Protein AF-A0A3M1JVG7-F1 (afdb_monomer_lite)

Secondary structure (DSSP, 8-state):
-------S-HHHHHHHHHHHHHHHHHHHHHHHHHHHHHHHHHHHHIIIIIISS-GGG-SEEETTEEE-HHHHHHHHHHHHHHHHHHHHHHHHHHHHHHHHHHHHHHHHHHHHHHHHHHHS--GGGGSS---

pLDDT: mean 70.81, std 11.88, range [38.41, 87.56]

Structure (mmCIF, N/CA/C/O backbone):
data_AF-A0A3M1JVG7-F1
#
_entry.id   AF-A0A3M1JVG7-F1
#
loop_
_atom_site.group_PDB
_atom_site.id
_atom_site.type_symbol
_atom_site.label_atom_id
_atom_site.label_alt_id
_atom_site.label_comp_id
_atom_site.label_asym_id
_atom_site.label_entity_id
_atom_site.label_seq_id
_atom_site.pdbx_PDB_ins_code
_atom_site.Cartn_x
_atom_site.Cartn_y
_atom_site.Cartn_z
_atom_site.occupancy
_atom_site.B_iso_or_equiv
_atom_site.auth_seq_id
_atom_site.auth_comp_id
_atom_site.auth_asym_id
_atom_site.auth_atom_id
_atom_site.pdbx_PDB_model_num
ATOM 1 N N . MET A 1 1 ? -45.977 -10.768 30.806 1.00 42.97 1 MET A N 1
ATOM 2 C CA . MET A 1 1 ? -45.171 -12.009 30.776 1.00 42.97 1 MET A CA 1
ATOM 3 C C . MET A 1 1 ? -44.385 -12.033 29.482 1.00 42.97 1 MET A C 1
ATOM 5 O O . MET A 1 1 ? -44.998 -11.975 28.428 1.00 42.97 1 MET A O 1
ATOM 9 N N . GLY A 1 2 ? -43.057 -12.032 29.574 1.00 38.41 2 GLY A N 1
ATOM 10 C CA . GLY A 1 2 ? -42.160 -12.024 28.418 1.00 38.41 2 GLY A CA 1
ATOM 11 C C . GLY A 1 2 ? -40.859 -11.284 28.708 1.00 38.41 2 GLY A C 1
ATOM 12 O O . GLY A 1 2 ? -40.494 -10.376 27.972 1.00 38.41 2 GLY A O 1
ATOM 13 N N . GLU A 1 3 ? -40.197 -11.622 29.816 1.00 46.81 3 GLU A N 1
ATOM 14 C CA . GLU A 1 3 ? -38.825 -11.197 30.079 1.00 46.81 3 GLU A CA 1
ATOM 15 C C . GLU A 1 3 ? -37.902 -11.803 29.012 1.00 46.81 3 GLU A C 1
ATOM 17 O O . GLU A 1 3 ? -37.447 -12.938 29.138 1.00 46.81 3 GLU A O 1
ATOM 22 N N . THR A 1 4 ? -37.609 -11.070 27.938 1.00 46.56 4 THR A N 1
ATOM 23 C CA . THR A 1 4 ? -36.485 -11.418 27.062 1.00 46.56 4 THR A CA 1
ATOM 24 C C . THR A 1 4 ? -35.234 -10.803 27.669 1.00 46.56 4 THR A C 1
ATOM 26 O O . THR A 1 4 ? -34.873 -9.657 27.387 1.00 46.56 4 THR A O 1
ATOM 29 N N . GLY A 1 5 ? -34.621 -11.554 28.586 1.00 41.78 5 GLY A N 1
ATOM 30 C CA . GLY A 1 5 ? -33.318 -11.237 29.152 1.00 41.78 5 GLY A CA 1
ATOM 31 C C . GLY A 1 5 ? -32.327 -10.867 28.051 1.00 41.78 5 GLY A C 1
ATOM 32 O O . GLY A 1 5 ? -32.304 -11.487 26.994 1.00 41.78 5 GLY A O 1
ATOM 33 N N . MET A 1 6 ? -31.540 -9.823 28.311 1.00 46.03 6 MET A N 1
ATOM 34 C CA . MET A 1 6 ? -30.466 -9.318 27.456 1.00 46.03 6 MET A CA 1
ATOM 35 C C . MET A 1 6 ? -29.724 -10.483 26.788 1.00 46.03 6 MET A C 1
ATOM 37 O O . MET A 1 6 ? -29.042 -11.244 27.481 1.00 46.03 6 MET A O 1
ATOM 41 N N . ASP A 1 7 ? -29.896 -10.638 25.468 1.00 43.06 7 ASP A N 1
ATOM 42 C CA . ASP A 1 7 ? -29.256 -11.703 24.699 1.00 43.06 7 ASP A CA 1
ATOM 43 C C . ASP A 1 7 ? -27.781 -11.781 25.089 1.00 43.06 7 ASP A C 1
ATOM 45 O O . ASP A 1 7 ? -27.046 -10.791 25.036 1.00 43.06 7 ASP A O 1
ATOM 49 N N . LYS A 1 8 ? -27.360 -12.977 25.510 1.00 53.31 8 LYS A N 1
ATOM 50 C CA . LYS A 1 8 ? -26.063 -13.313 26.126 1.00 53.31 8 LYS A CA 1
ATOM 51 C C . LYS A 1 8 ? -24.825 -12.958 25.294 1.00 53.31 8 LYS A C 1
ATOM 53 O O . LYS A 1 8 ? -23.715 -13.317 25.678 1.00 53.31 8 LYS A O 1
ATOM 58 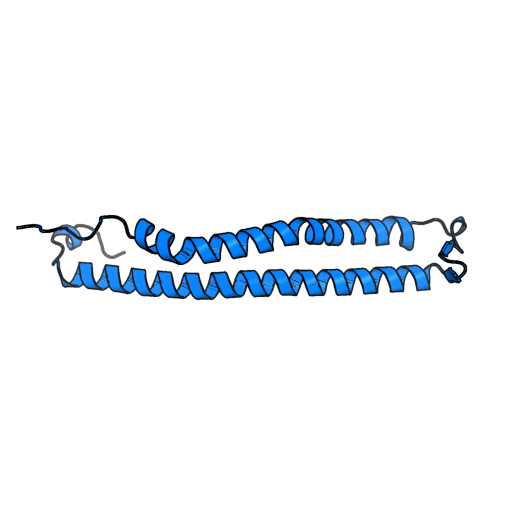N N . ASN A 1 9 ? -24.973 -12.300 24.150 1.00 57.91 9 ASN A N 1
ATOM 59 C CA . ASN A 1 9 ? -23.957 -12.298 23.126 1.00 57.91 9 ASN A CA 1
ATOM 60 C C . ASN A 1 9 ? -23.640 -10.892 22.608 1.00 57.91 9 ASN A C 1
ATOM 62 O O . ASN A 1 9 ? -24.127 -10.464 21.562 1.00 57.91 9 ASN A O 1
ATOM 66 N N . ILE A 1 10 ? -22.735 -10.204 23.311 1.00 59.41 10 ILE A N 1
ATOM 67 C CA . ILE A 1 10 ? -22.069 -8.976 22.839 1.00 59.41 10 ILE A CA 1
ATOM 68 C C . ILE A 1 10 ? -21.502 -9.175 21.418 1.00 59.41 10 ILE A C 1
ATOM 70 O O . ILE A 1 10 ? -21.541 -8.256 20.596 1.00 59.41 10 ILE A O 1
ATOM 74 N N . TYR A 1 11 ? -21.073 -10.398 21.082 1.00 56.28 11 TYR A N 1
ATOM 75 C CA . TYR A 1 11 ? -20.604 -10.750 19.743 1.00 56.28 11 TYR A CA 1
ATOM 76 C C . TYR A 1 11 ? -21.707 -10.694 18.680 1.00 56.28 11 TYR A C 1
ATOM 78 O O . TYR A 1 11 ? -21.424 -10.289 17.558 1.00 56.28 11 TYR A O 1
ATOM 86 N N . SER A 1 12 ? -22.964 -11.020 19.003 1.00 58.69 12 SER A N 1
ATOM 87 C CA . SER A 1 12 ? -24.090 -10.933 18.055 1.00 58.69 12 SER A CA 1
ATOM 88 C C . SER A 1 12 ? -24.372 -9.482 17.644 1.00 58.69 12 SER A C 1
ATOM 90 O O . SER A 1 12 ? -24.584 -9.189 16.465 1.00 58.69 12 SER A O 1
ATOM 92 N N . PHE A 1 13 ? -24.267 -8.543 18.591 1.00 60.09 13 PHE A N 1
ATOM 93 C CA . PHE A 1 13 ? -24.458 -7.113 18.334 1.00 60.09 13 PHE A CA 1
ATOM 94 C C . PHE A 1 13 ? -23.309 -6.506 17.509 1.00 60.09 13 PHE A C 1
ATOM 96 O O . PHE A 1 13 ? -23.541 -5.728 16.581 1.00 60.09 13 PHE A O 1
ATOM 103 N N . ILE A 1 14 ? -22.069 -6.910 17.806 1.00 62.50 14 ILE A N 1
ATOM 104 C CA . ILE A 1 14 ? -20.864 -6.553 17.040 1.00 62.50 14 ILE A CA 1
ATOM 105 C C . ILE A 1 14 ? -20.950 -7.100 15.612 1.00 62.50 14 ILE A C 1
ATOM 107 O O . ILE A 1 14 ? -20.710 -6.370 14.652 1.00 62.50 14 ILE A O 1
ATOM 111 N N . LEU A 1 15 ? -21.361 -8.358 15.456 1.00 60.22 15 LEU A N 1
ATOM 112 C CA . LEU A 1 15 ? -21.523 -8.999 14.156 1.00 60.22 15 LEU A CA 1
ATOM 113 C C . LEU A 1 15 ? -22.623 -8.325 13.328 1.00 60.22 15 LEU A C 1
ATOM 115 O O . LEU A 1 15 ? -22.431 -8.113 12.137 1.00 60.22 15 LEU A O 1
ATOM 119 N N . ARG A 1 16 ? -23.751 -7.930 13.922 1.00 61.53 16 ARG A N 1
ATOM 120 C CA . ARG A 1 16 ? -24.870 -7.346 13.165 1.00 61.53 16 ARG A CA 1
ATOM 121 C C . ARG A 1 16 ? -24.562 -5.965 12.569 1.00 61.53 16 ARG A C 1
ATOM 123 O O . ARG A 1 16 ? -25.060 -5.670 11.490 1.00 61.53 16 ARG A O 1
ATOM 130 N N . TYR A 1 17 ? -23.723 -5.158 13.225 1.00 56.69 17 TYR A N 1
ATOM 131 C CA . TYR A 1 17 ? -23.327 -3.826 12.733 1.00 56.69 17 TYR A CA 1
ATOM 132 C C . TYR A 1 17 ? -21.959 -3.787 12.024 1.00 56.69 17 TYR A C 1
ATOM 134 O O . TYR A 1 17 ? -21.754 -2.924 11.175 1.00 56.69 17 TYR A O 1
ATOM 142 N N . SER A 1 18 ? -21.030 -4.703 12.332 1.00 64.12 18 SER A N 1
ATOM 143 C CA . SER A 1 18 ? -19.693 -4.737 11.710 1.00 64.12 18 SER A CA 1
ATOM 144 C C . SER A 1 18 ? -19.659 -5.533 10.410 1.00 64.12 18 SER A C 1
ATOM 146 O O . SER A 1 18 ? -18.846 -5.227 9.548 1.00 64.12 18 SER A O 1
ATOM 148 N N . LYS A 1 19 ? -20.534 -6.535 10.225 1.00 66.94 19 LYS A N 1
ATOM 149 C CA . LYS A 1 19 ? -20.453 -7.472 9.088 1.00 66.94 19 LYS A CA 1
ATOM 150 C C . LYS A 1 19 ? -20.415 -6.789 7.723 1.00 66.94 19 LYS A C 1
ATOM 152 O O . LYS A 1 19 ? -19.581 -7.161 6.908 1.00 66.94 19 LYS A O 1
ATOM 157 N N . THR A 1 20 ? -21.239 -5.773 7.480 1.00 66.75 20 THR A N 1
ATOM 158 C CA . THR A 1 20 ? -21.261 -5.083 6.179 1.00 66.75 20 THR A CA 1
ATOM 159 C C . THR A 1 20 ? -19.960 -4.325 5.916 1.00 66.75 20 THR A C 1
ATOM 161 O O . THR A 1 20 ? -19.401 -4.417 4.829 1.00 66.75 20 THR A O 1
ATOM 164 N N . GLN A 1 21 ? -19.422 -3.635 6.926 1.00 68.56 21 GLN A N 1
ATOM 165 C CA . GLN A 1 21 ? -18.135 -2.943 6.809 1.00 68.56 21 GLN A CA 1
ATOM 166 C C . GLN A 1 21 ? -16.977 -3.936 6.693 1.00 68.56 21 GLN A C 1
ATOM 168 O O . GLN A 1 21 ? -16.077 -3.735 5.889 1.00 68.56 21 GLN A O 1
ATOM 173 N N . GLN A 1 22 ? -17.026 -5.035 7.445 1.00 76.38 22 GLN A N 1
ATOM 174 C CA . GLN A 1 22 ? -16.037 -6.105 7.403 1.00 76.38 22 GLN A CA 1
ATOM 175 C C . GLN A 1 22 ? -15.969 -6.732 6.011 1.00 76.38 22 GLN A C 1
ATOM 177 O O . GLN A 1 22 ? -14.878 -6.904 5.492 1.00 76.38 22 GLN A O 1
ATOM 182 N N . ILE A 1 23 ? -17.119 -7.011 5.389 1.00 79.81 23 ILE A N 1
ATOM 183 C CA . ILE A 1 23 ? -17.191 -7.566 4.033 1.00 79.81 23 ILE A CA 1
ATOM 184 C C . ILE A 1 23 ? -16.603 -6.584 3.018 1.00 79.81 23 ILE A C 1
ATOM 186 O O . ILE A 1 23 ? -15.775 -6.991 2.211 1.00 79.81 23 ILE A O 1
ATOM 190 N N . VAL A 1 24 ? -16.957 -5.296 3.082 1.00 78.50 24 VAL A N 1
ATOM 191 C CA . VAL A 1 24 ? -16.402 -4.272 2.176 1.00 78.50 24 VAL A CA 1
ATOM 192 C C . VAL A 1 24 ? -14.885 -4.147 2.342 1.00 78.50 24 VAL A C 1
ATOM 194 O O . VAL A 1 24 ? -14.154 -4.162 1.358 1.00 78.50 24 VAL A O 1
ATOM 197 N N . ILE A 1 25 ? -14.392 -4.102 3.580 1.00 74.25 25 ILE A N 1
ATOM 198 C CA . ILE A 1 25 ? -12.958 -4.043 3.898 1.00 74.25 25 ILE A CA 1
ATOM 199 C C . ILE A 1 25 ? -12.244 -5.311 3.417 1.00 74.25 25 ILE A C 1
ATOM 201 O O . ILE A 1 25 ? -11.161 -5.221 2.844 1.00 74.25 25 ILE A O 1
ATOM 205 N N . THR A 1 26 ? -12.841 -6.488 3.610 1.00 80.00 26 THR A N 1
ATOM 206 C CA . THR A 1 26 ? -12.295 -7.764 3.135 1.00 80.00 26 THR A CA 1
ATOM 207 C C . THR A 1 26 ? -12.248 -7.810 1.614 1.00 80.00 26 THR A C 1
ATOM 209 O O . THR A 1 26 ? -11.227 -8.218 1.080 1.00 80.00 26 THR A O 1
ATOM 212 N N . LEU A 1 27 ? -13.287 -7.349 0.914 1.00 81.25 27 LEU A N 1
ATOM 213 C CA . LEU A 1 27 ? -13.308 -7.284 -0.549 1.00 81.25 27 LEU A CA 1
ATOM 214 C C . LEU A 1 27 ? -12.267 -6.301 -1.095 1.00 81.25 27 LEU A C 1
ATOM 216 O O . LEU A 1 27 ? -11.543 -6.652 -2.021 1.00 81.25 27 LEU A O 1
ATOM 220 N N . ILE A 1 28 ? -12.133 -5.116 -0.490 1.00 75.62 28 ILE A N 1
ATOM 221 C CA . ILE A 1 28 ? -11.085 -4.143 -0.844 1.00 75.62 28 ILE A CA 1
ATOM 222 C C . ILE A 1 28 ? -9.699 -4.749 -0.605 1.00 75.62 28 ILE A C 1
ATOM 224 O O . ILE A 1 28 ? -8.836 -4.673 -1.470 1.00 75.62 28 ILE A O 1
ATOM 228 N N . THR A 1 29 ? -9.501 -5.413 0.536 1.00 79.94 29 THR A N 1
ATOM 229 C CA . THR A 1 29 ? -8.232 -6.082 0.854 1.00 79.94 29 THR A CA 1
ATOM 230 C C . THR A 1 29 ? -7.931 -7.186 -0.158 1.00 79.94 29 THR A C 1
ATOM 232 O O . THR A 1 29 ? -6.812 -7.255 -0.657 1.00 79.94 29 THR A O 1
ATOM 235 N N . LEU A 1 30 ? -8.924 -8.013 -0.507 1.00 83.38 30 LEU A N 1
ATOM 236 C CA . LEU A 1 30 ? -8.803 -9.072 -1.513 1.00 83.38 30 LEU A CA 1
ATOM 237 C C . LEU A 1 30 ? -8.436 -8.495 -2.889 1.00 83.38 30 LEU A C 1
ATOM 239 O O . LEU A 1 30 ? -7.587 -9.049 -3.578 1.00 83.38 30 LEU A O 1
ATOM 243 N N . ALA A 1 31 ? -9.021 -7.355 -3.258 1.00 79.50 31 ALA A N 1
ATOM 244 C CA . ALA A 1 31 ? -8.689 -6.633 -4.483 1.00 79.50 31 ALA A CA 1
ATOM 245 C C . ALA A 1 31 ? -7.289 -5.987 -4.442 1.00 79.50 31 ALA A C 1
ATOM 247 O O . ALA A 1 31 ? -6.664 -5.829 -5.488 1.00 79.50 31 ALA A O 1
ATOM 248 N N . SER A 1 32 ? -6.753 -5.661 -3.258 1.00 77.12 32 SER A N 1
ATOM 249 C CA . SER A 1 32 ? -5.374 -5.176 -3.095 1.00 77.12 32 SER A CA 1
ATOM 250 C C . SER A 1 32 ? -4.311 -6.280 -3.164 1.00 77.12 32 SER A C 1
ATOM 252 O O . SER A 1 32 ? -3.158 -5.969 -3.455 1.00 77.12 32 SER A O 1
ATOM 254 N N . PHE A 1 33 ? -4.652 -7.559 -2.955 1.00 78.94 33 PHE A N 1
ATOM 255 C CA . PHE A 1 33 ? -3.696 -8.676 -3.075 1.00 78.94 33 PHE A CA 1
ATOM 256 C C . PHE A 1 33 ? -2.962 -8.754 -4.428 1.00 78.94 33 PHE A C 1
ATOM 258 O O . PHE A 1 33 ? -1.730 -8.807 -4.404 1.00 78.94 33 PHE A O 1
ATOM 265 N N . PRO A 1 34 ? -3.633 -8.737 -5.602 1.00 75.44 34 PRO A N 1
ATOM 266 C CA . PRO A 1 34 ? -2.936 -8.797 -6.894 1.00 75.44 34 PRO A CA 1
ATOM 267 C C . PRO A 1 34 ? -2.001 -7.600 -7.108 1.00 75.44 34 PRO A C 1
ATOM 269 O O . PRO A 1 34 ? -0.933 -7.715 -7.711 1.00 75.44 34 PRO A O 1
ATOM 272 N N . PHE A 1 35 ? -2.372 -6.450 -6.553 1.00 75.25 35 PHE A N 1
ATOM 273 C CA . PHE A 1 35 ? -1.592 -5.227 -6.631 1.00 75.25 35 PHE A CA 1
ATOM 274 C C . PHE A 1 35 ? -0.357 -5.260 -5.720 1.00 75.25 35 PHE A C 1
ATOM 276 O O . PHE A 1 35 ? 0.727 -4.835 -6.115 1.00 75.25 35 PHE A O 1
ATOM 283 N N . LEU A 1 36 ? -0.496 -5.829 -4.520 1.00 72.69 36 LEU A N 1
ATOM 284 C CA . LEU A 1 36 ? 0.607 -6.089 -3.594 1.00 72.69 36 LEU A CA 1
ATOM 285 C C . LEU A 1 36 ? 1.609 -7.088 -4.177 1.00 72.69 36 LEU A C 1
ATOM 287 O O . LEU A 1 36 ? 2.812 -6.867 -4.084 1.00 72.69 36 LEU A O 1
ATOM 291 N N . TYR A 1 37 ? 1.114 -8.152 -4.811 1.00 80.12 37 TYR A N 1
ATOM 292 C CA . TYR A 1 37 ? 1.958 -9.141 -5.475 1.00 80.12 37 TYR A CA 1
ATOM 293 C C . TYR A 1 37 ? 2.781 -8.507 -6.603 1.00 80.12 37 TYR A C 1
ATOM 295 O O . TYR A 1 37 ? 4.005 -8.624 -6.624 1.00 80.12 37 TYR A O 1
ATOM 303 N N . SER A 1 38 ? 2.123 -7.725 -7.463 1.00 71.81 38 SER A N 1
ATOM 304 C CA . SER A 1 38 ? 2.783 -6.992 -8.551 1.00 71.81 38 SER A CA 1
ATOM 305 C C . SER A 1 38 ? 3.833 -6.006 -8.024 1.00 71.81 38 SER A C 1
ATOM 307 O O . SER A 1 38 ? 4.946 -5.935 -8.543 1.00 71.81 38 SER A O 1
ATOM 309 N N . ALA A 1 39 ? 3.522 -5.286 -6.941 1.00 71.69 39 ALA A N 1
ATOM 310 C CA . ALA A 1 39 ? 4.462 -4.375 -6.291 1.00 71.69 39 ALA A CA 1
ATOM 311 C C . ALA A 1 39 ? 5.681 -5.082 -5.674 1.00 71.69 39 ALA A C 1
ATOM 313 O O . ALA A 1 39 ? 6.719 -4.448 -5.501 1.00 71.69 39 ALA A O 1
ATOM 314 N N . LEU A 1 40 ? 5.574 -6.375 -5.352 1.00 75.50 40 LEU A N 1
ATOM 315 C CA . LEU A 1 40 ? 6.660 -7.175 -4.783 1.00 75.50 40 LEU A CA 1
ATOM 316 C C . LEU A 1 40 ? 7.524 -7.861 -5.853 1.00 75.50 40 LEU A C 1
ATOM 318 O O . LEU A 1 40 ? 8.709 -8.112 -5.621 1.00 75.50 40 LEU A O 1
ATOM 322 N N . GLU A 1 41 ? 6.959 -8.148 -7.026 1.00 77.62 41 GLU A N 1
ATOM 323 C CA . GLU A 1 41 ? 7.700 -8.703 -8.165 1.00 77.62 41 GLU A CA 1
ATOM 324 C C . GLU A 1 41 ? 8.420 -7.638 -8.993 1.00 77.62 41 GLU A C 1
ATOM 326 O O . GLU A 1 41 ? 9.543 -7.877 -9.442 1.00 77.62 41 GLU A O 1
ATOM 331 N N . LEU A 1 42 ? 7.844 -6.441 -9.134 1.00 76.00 42 LEU A N 1
ATOM 332 C CA . LEU A 1 42 ? 8.478 -5.333 -9.856 1.00 76.00 42 LEU A CA 1
ATOM 333 C C . LEU A 1 42 ? 9.913 -5.009 -9.390 1.00 76.00 42 LEU A C 1
ATOM 335 O O . LEU A 1 42 ? 10.762 -4.814 -10.255 1.00 76.00 42 LEU A O 1
ATOM 339 N N . PRO A 1 43 ? 10.260 -5.010 -8.087 1.00 74.19 43 PRO A N 1
ATOM 340 C CA . PRO A 1 43 ? 11.638 -4.843 -7.627 1.00 74.19 43 PRO A CA 1
ATOM 341 C C . PRO A 1 43 ? 12.582 -5.913 -8.174 1.00 74.19 43 PRO A C 1
ATOM 343 O O . PRO A 1 43 ? 13.715 -5.607 -8.539 1.00 74.19 43 PRO A O 1
ATOM 346 N N . LYS A 1 44 ? 12.123 -7.169 -8.265 1.00 72.88 44 LYS A N 1
ATOM 347 C CA . LYS A 1 44 ? 12.924 -8.256 -8.840 1.00 72.88 44 LYS A CA 1
ATOM 348 C C . LYS A 1 44 ? 13.134 -8.043 -10.333 1.00 72.88 44 LYS A C 1
ATOM 350 O O . LYS A 1 44 ? 14.243 -8.265 -10.801 1.00 72.88 44 LYS A O 1
ATOM 355 N N . ILE A 1 45 ? 12.110 -7.580 -11.051 1.00 73.56 45 ILE A N 1
ATOM 356 C CA . ILE A 1 45 ? 12.198 -7.243 -12.479 1.00 73.56 45 ILE A CA 1
ATOM 357 C C . ILE A 1 45 ? 13.166 -6.070 -12.685 1.00 73.56 45 ILE A C 1
ATOM 359 O O . ILE A 1 45 ? 14.062 -6.154 -13.514 1.00 73.56 45 ILE A O 1
ATOM 363 N N . ILE A 1 46 ? 13.077 -5.017 -11.869 1.00 74.50 46 ILE A N 1
ATOM 364 C CA . ILE A 1 46 ? 14.002 -3.873 -11.915 1.00 74.50 46 ILE A CA 1
ATOM 365 C C . ILE A 1 46 ? 15.448 -4.333 -11.695 1.00 74.50 46 ILE A C 1
ATOM 367 O O . ILE A 1 46 ? 16.348 -3.955 -12.443 1.00 74.50 46 ILE A O 1
ATOM 371 N N . VAL A 1 47 ? 15.693 -5.178 -10.692 1.00 70.88 47 VAL A N 1
ATOM 372 C CA . VAL A 1 47 ? 17.049 -5.660 -10.401 1.00 70.88 47 VAL A CA 1
ATOM 373 C C . VAL A 1 47 ? 17.557 -6.619 -11.482 1.00 70.88 47 VAL A C 1
ATOM 375 O O . VAL A 1 47 ? 18.701 -6.492 -11.913 1.00 70.88 47 VAL A O 1
ATOM 378 N N . ASN A 1 48 ? 16.742 -7.573 -11.931 1.00 77.94 48 ASN A N 1
ATOM 379 C CA . ASN A 1 48 ? 17.182 -8.610 -12.864 1.00 77.94 48 ASN A CA 1
ATOM 380 C C . ASN A 1 48 ? 17.268 -8.114 -14.313 1.00 77.94 48 ASN A C 1
ATOM 382 O O . ASN A 1 48 ? 18.268 -8.383 -14.972 1.00 77.94 48 ASN A O 1
ATOM 386 N N . ASP A 1 49 ? 16.278 -7.359 -14.785 1.00 69.25 49 ASP A N 1
ATOM 387 C CA . ASP A 1 49 ? 16.183 -6.962 -16.196 1.00 69.25 49 ASP A CA 1
ATOM 388 C C . ASP A 1 49 ? 16.767 -5.578 -16.479 1.00 69.25 49 ASP A C 1
ATOM 390 O O . ASP A 1 49 ? 17.069 -5.268 -17.630 1.00 69.25 49 ASP A O 1
ATOM 394 N N . ALA A 1 50 ? 16.916 -4.726 -15.462 1.00 70.31 50 ALA A N 1
ATOM 395 C CA . ALA A 1 50 ? 17.408 -3.364 -15.650 1.00 70.31 50 ALA A CA 1
ATOM 396 C C . ALA A 1 50 ? 18.837 -3.178 -15.096 1.00 70.31 50 ALA A C 1
ATOM 398 O O . ALA A 1 50 ? 19.673 -2.563 -15.759 1.00 70.31 50 ALA A O 1
ATOM 399 N N . LEU A 1 51 ? 19.146 -3.736 -13.914 1.00 67.25 51 LEU A N 1
ATOM 400 C CA . LEU A 1 51 ? 20.480 -3.636 -13.290 1.00 67.25 51 LEU A CA 1
ATOM 401 C C . LEU A 1 51 ? 21.432 -4.788 -13.648 1.00 67.25 51 LEU A C 1
ATOM 403 O O . LEU A 1 51 ? 22.620 -4.541 -13.828 1.00 67.25 51 LEU A O 1
ATOM 407 N N . LYS A 1 52 ? 20.939 -6.031 -13.718 1.00 65.38 52 LYS A N 1
ATOM 408 C CA . LYS A 1 52 ? 21.753 -7.225 -14.027 1.00 65.38 52 LYS A CA 1
ATOM 409 C C . LYS A 1 52 ? 21.756 -7.622 -15.503 1.00 65.38 52 LYS A C 1
ATOM 411 O O . LYS A 1 52 ? 22.476 -8.550 -15.863 1.00 65.38 52 LYS A O 1
ATOM 416 N N . ALA A 1 53 ? 20.954 -6.965 -16.337 1.00 65.75 53 ALA A N 1
ATOM 417 C CA . ALA A 1 53 ? 20.977 -7.212 -17.768 1.00 65.75 53 ALA A CA 1
ATOM 418 C C . ALA A 1 53 ? 22.342 -6.815 -18.340 1.00 65.75 53 ALA A C 1
ATOM 420 O O . ALA A 1 53 ? 22.850 -5.726 -18.074 1.00 65.75 53 ALA A O 1
ATOM 421 N N . ASP A 1 54 ? 22.927 -7.736 -19.102 1.00 62.69 54 ASP A N 1
ATOM 422 C CA . ASP A 1 54 ? 24.227 -7.560 -19.732 1.00 62.69 54 ASP A CA 1
ATOM 423 C C . ASP A 1 54 ? 24.199 -6.354 -20.689 1.00 62.69 54 ASP A C 1
ATOM 425 O O . ASP A 1 54 ? 23.187 -6.094 -21.348 1.00 62.69 54 ASP A O 1
ATOM 429 N N . HIS A 1 55 ? 25.299 -5.603 -20.783 1.00 58.97 55 HIS A N 1
ATOM 430 C CA . HIS A 1 55 ? 25.367 -4.375 -21.594 1.00 58.97 55 HIS A CA 1
ATOM 431 C C . HIS A 1 55 ? 25.137 -4.631 -23.098 1.00 58.97 55 HIS A C 1
ATOM 433 O O . HIS A 1 55 ? 24.875 -3.698 -23.851 1.00 58.97 55 HIS A O 1
ATOM 439 N N . SER A 1 56 ? 25.191 -5.898 -23.519 1.00 58.38 56 SER A N 1
ATOM 440 C CA . SER A 1 56 ? 24.868 -6.403 -24.857 1.00 58.38 56 SER A CA 1
ATOM 441 C C . SER A 1 56 ? 23.360 -6.448 -25.171 1.00 58.38 56 SER A C 1
ATOM 443 O O . SER A 1 56 ? 22.982 -6.545 -26.337 1.00 58.38 56 SER A O 1
ATOM 445 N N . ALA A 1 57 ? 22.487 -6.357 -24.159 1.00 59.78 57 ALA A N 1
ATOM 446 C CA . ALA A 1 57 ? 21.028 -6.418 -24.303 1.00 59.78 57 ALA A CA 1
ATOM 447 C C . ALA A 1 57 ? 20.359 -5.045 -24.530 1.00 59.78 57 ALA A C 1
ATOM 449 O O . ALA A 1 57 ? 19.135 -4.972 -24.672 1.00 59.78 57 ALA A O 1
ATOM 450 N N . PHE A 1 58 ? 21.143 -3.963 -24.560 1.00 63.38 58 PHE A N 1
ATOM 451 C CA . PHE A 1 58 ? 20.687 -2.597 -24.821 1.00 63.38 58 PHE A CA 1
ATOM 452 C C . PHE A 1 58 ? 21.382 -2.039 -26.073 1.00 63.38 58 PHE A C 1
ATOM 454 O O . PHE A 1 58 ? 22.564 -2.311 -26.273 1.00 63.38 58 PHE A O 1
ATOM 461 N N . PRO A 1 59 ? 20.704 -1.225 -26.902 1.00 57.16 59 PRO A N 1
ATOM 462 C CA . PRO A 1 59 ? 19.391 -0.607 -26.690 1.00 57.16 59 PRO A CA 1
ATOM 463 C C . PRO A 1 59 ? 18.207 -1.541 -26.995 1.00 57.16 59 PRO A C 1
ATOM 465 O O . PRO A 1 59 ? 18.219 -2.283 -27.973 1.00 57.16 59 PRO A O 1
ATOM 468 N N . ARG A 1 60 ? 17.151 -1.471 -26.171 1.00 63.16 60 ARG A N 1
ATOM 469 C CA . ARG A 1 60 ? 15.868 -2.139 -26.446 1.00 63.16 60 ARG A CA 1
ATOM 470 C C . ARG A 1 60 ? 14.929 -1.164 -27.145 1.00 63.16 60 ARG A C 1
ATOM 472 O O . ARG A 1 60 ? 14.638 -0.094 -26.609 1.00 63.16 60 ARG A O 1
ATOM 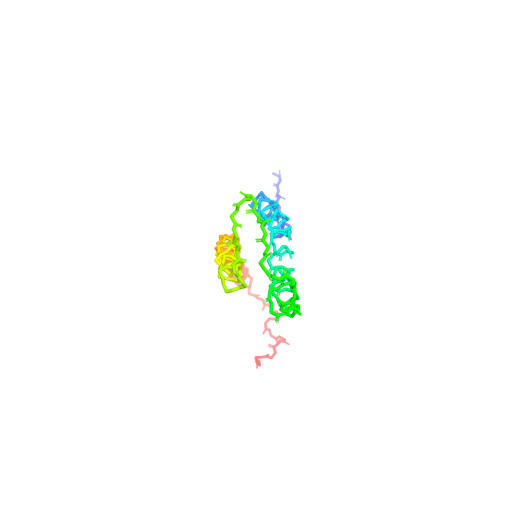479 N N . GLU A 1 61 ? 14.442 -1.547 -28.320 1.00 62.66 61 GLU A N 1
ATOM 480 C CA . GLU A 1 61 ? 13.340 -0.853 -28.979 1.00 62.66 61 GLU A CA 1
ATOM 481 C C . GLU A 1 61 ? 12.020 -1.337 -28.387 1.00 62.66 61 GLU A C 1
ATOM 483 O O . GLU A 1 61 ? 11.603 -2.480 -28.574 1.00 62.66 61 GLU A O 1
ATOM 488 N N . ILE A 1 62 ? 11.363 -0.458 -27.637 1.00 59.44 62 ILE A N 1
ATOM 489 C CA . ILE A 1 62 ? 10.018 -0.689 -27.116 1.00 59.44 62 ILE A CA 1
ATOM 490 C C . ILE A 1 62 ? 9.128 0.344 -27.805 1.00 59.44 62 ILE A C 1
ATOM 492 O O . ILE A 1 62 ? 9.374 1.542 -27.690 1.00 59.44 62 ILE A O 1
ATOM 496 N N . PHE A 1 63 ? 8.126 -0.111 -28.567 1.00 58.50 63 PHE A N 1
ATOM 497 C CA . PHE A 1 63 ? 7.223 0.760 -29.341 1.00 58.50 63 PHE A CA 1
ATOM 498 C C . PHE A 1 63 ? 7.928 1.700 -30.352 1.00 58.50 63 PHE A C 1
ATOM 500 O O . PHE A 1 63 ? 7.422 2.777 -30.653 1.00 58.50 63 PHE A O 1
ATOM 507 N N . GLY A 1 64 ? 9.091 1.307 -30.889 1.00 62.59 64 GLY A N 1
ATOM 508 C CA . GLY A 1 64 ? 9.857 2.121 -31.849 1.00 62.59 64 GLY A CA 1
ATOM 509 C C . GLY A 1 64 ? 10.633 3.285 -31.221 1.00 62.59 64 GLY A C 1
ATOM 510 O O . GLY A 1 64 ? 11.160 4.131 -31.937 1.00 62.59 64 GLY A O 1
ATOM 511 N N . ILE A 1 65 ? 10.716 3.334 -29.887 1.00 66.19 65 ILE A N 1
ATOM 512 C CA . ILE A 1 65 ? 11.540 4.287 -29.139 1.00 66.19 65 ILE A CA 1
ATOM 513 C C . ILE A 1 65 ? 12.732 3.520 -28.561 1.00 66.19 65 ILE A C 1
ATOM 515 O O . ILE A 1 65 ? 12.564 2.521 -27.855 1.00 66.19 65 ILE A O 1
ATOM 519 N N . THR A 1 66 ? 13.947 3.982 -28.852 1.00 70.19 66 THR A N 1
ATOM 520 C CA . THR A 1 66 ? 15.179 3.414 -28.296 1.00 70.19 66 THR A CA 1
ATOM 521 C C . THR A 1 66 ? 15.321 3.823 -26.834 1.00 70.19 66 THR A C 1
ATOM 523 O O . THR A 1 66 ? 15.546 5.000 -26.536 1.00 70.19 66 THR A O 1
ATOM 526 N N . PHE A 1 67 ? 15.222 2.868 -25.910 1.00 67.94 67 PHE A N 1
ATOM 527 C CA . PHE A 1 67 ? 15.479 3.129 -24.496 1.00 67.94 67 PHE A CA 1
ATOM 528 C C . PHE A 1 67 ? 16.915 2.753 -24.125 1.00 67.94 67 PHE A C 1
ATOM 530 O O . PHE A 1 67 ? 17.341 1.605 -24.274 1.00 67.94 67 PHE A O 1
ATOM 537 N N . SER A 1 68 ? 17.655 3.735 -23.602 1.00 74.69 68 SER A N 1
ATOM 538 C CA . SER A 1 68 ? 18.908 3.482 -22.889 1.00 74.69 68 SER A CA 1
ATOM 539 C C . SER A 1 68 ? 18.619 2.772 -21.560 1.00 74.69 68 SER A C 1
ATOM 541 O O . SER A 1 68 ? 17.536 2.934 -20.986 1.00 74.69 68 SER A O 1
ATOM 543 N N . GLN A 1 69 ? 19.594 2.019 -21.046 1.00 72.69 69 GLN A N 1
ATOM 544 C CA . GLN A 1 69 ? 19.487 1.315 -19.763 1.00 72.69 69 GLN A CA 1
ATOM 545 C C . GLN A 1 69 ? 19.017 2.253 -18.634 1.00 72.69 69 GLN A C 1
ATOM 547 O O . GLN A 1 69 ? 18.107 1.912 -17.877 1.00 72.69 69 GLN A O 1
ATOM 552 N N . THR A 1 70 ? 19.561 3.474 -18.580 1.00 77.56 70 THR A N 1
ATOM 553 C CA . THR A 1 70 ? 19.220 4.495 -17.577 1.00 77.56 70 THR A CA 1
ATOM 554 C C . THR A 1 70 ? 17.776 4.984 -17.702 1.00 77.56 70 THR A C 1
ATOM 556 O O . THR A 1 70 ? 17.069 5.082 -16.699 1.00 77.56 70 THR A O 1
ATOM 559 N N . SER A 1 71 ? 17.306 5.266 -18.923 1.00 79.44 71 SER A N 1
ATOM 560 C CA . SER A 1 71 ? 15.930 5.727 -19.160 1.00 79.44 71 SER A CA 1
ATOM 561 C C . SER A 1 71 ? 14.896 4.641 -18.843 1.00 79.44 71 SER A C 1
ATOM 563 O O . SER A 1 71 ? 13.844 4.945 -18.279 1.00 79.44 71 SER A O 1
ATOM 565 N N . TYR A 1 72 ? 15.204 3.377 -19.151 1.00 78.81 72 TYR A N 1
ATOM 566 C CA . TYR A 1 72 ? 14.350 2.231 -18.823 1.00 78.81 72 TYR A CA 1
ATOM 567 C C . TYR A 1 72 ? 14.240 2.008 -17.305 1.00 78.81 72 TYR A C 1
ATOM 569 O O . TYR A 1 72 ? 13.136 1.832 -16.783 1.00 78.81 72 TYR A O 1
ATOM 577 N N . LEU A 1 73 ? 15.364 2.105 -16.581 1.00 81.00 73 LEU A N 1
ATOM 578 C CA . LEU A 1 73 ? 15.398 2.010 -15.115 1.00 81.00 73 LEU A CA 1
ATOM 579 C C . LEU A 1 73 ? 14.510 3.070 -14.454 1.00 81.00 73 LEU A C 1
ATOM 581 O O . LEU A 1 73 ? 13.737 2.770 -13.543 1.00 81.00 73 LEU A O 1
ATOM 585 N N . LEU A 1 74 ? 14.629 4.316 -14.920 1.00 83.00 74 LEU A N 1
ATOM 586 C CA . LEU A 1 74 ? 13.901 5.451 -14.364 1.00 83.00 74 LEU A CA 1
ATOM 587 C C . LEU A 1 74 ? 12.391 5.292 -14.591 1.00 83.00 74 LEU A C 1
ATOM 589 O O . LEU A 1 74 ? 11.612 5.481 -13.657 1.00 83.00 74 LEU A O 1
ATOM 593 N N . ALA A 1 75 ? 11.979 4.864 -15.789 1.00 83.56 75 ALA A N 1
ATOM 594 C CA . ALA A 1 75 ? 10.576 4.594 -16.100 1.00 83.56 75 ALA A CA 1
ATOM 595 C C . ALA A 1 75 ? 9.981 3.490 -15.207 1.00 83.56 75 ALA A C 1
ATOM 597 O O . ALA A 1 75 ? 8.917 3.688 -14.615 1.00 83.56 75 ALA A O 1
ATOM 598 N N . LEU A 1 76 ? 10.679 2.359 -15.046 1.00 82.12 76 LEU A N 1
ATOM 599 C CA . LEU A 1 76 ? 10.228 1.277 -14.163 1.00 82.12 76 LEU A CA 1
ATOM 600 C C . LEU A 1 76 ? 10.148 1.717 -12.695 1.00 82.12 76 LEU A C 1
ATOM 602 O O . LEU A 1 76 ? 9.206 1.344 -11.996 1.00 82.12 76 LEU A O 1
ATOM 606 N N . CYS A 1 77 ? 11.097 2.532 -12.230 1.00 83.75 77 CYS A N 1
ATOM 607 C CA . CYS A 1 77 ? 11.096 3.067 -10.869 1.00 83.75 77 CYS A CA 1
ATOM 608 C C . CYS A 1 77 ? 9.906 4.011 -10.622 1.00 83.75 77 CYS A C 1
ATOM 610 O O . CYS A 1 77 ? 9.240 3.904 -9.593 1.00 83.75 77 CYS A O 1
ATOM 612 N N . LEU A 1 78 ? 9.579 4.887 -11.580 1.00 87.38 78 LEU A N 1
ATOM 613 C CA . LEU A 1 78 ? 8.399 5.756 -11.489 1.00 87.38 78 LEU A CA 1
ATOM 614 C C . LEU A 1 78 ? 7.093 4.955 -11.462 1.00 87.38 78 LEU A C 1
ATOM 616 O O . LEU A 1 78 ? 6.213 5.245 -10.649 1.00 87.38 78 LEU A O 1
ATOM 620 N N . ILE A 1 79 ? 6.978 3.927 -12.307 1.00 84.00 79 ILE A N 1
ATOM 621 C CA . ILE A 1 79 ? 5.817 3.026 -12.315 1.00 84.00 79 ILE A CA 1
ATOM 622 C C . ILE A 1 79 ? 5.699 2.303 -10.971 1.00 84.00 79 ILE A C 1
ATOM 624 O O . ILE A 1 79 ? 4.614 2.274 -10.392 1.00 84.00 79 ILE A O 1
ATOM 628 N N . LEU A 1 80 ? 6.806 1.774 -10.441 1.00 82.81 80 LEU A N 1
ATOM 629 C CA . LEU A 1 80 ? 6.841 1.139 -9.123 1.00 82.81 80 LEU A CA 1
ATOM 630 C C . LEU A 1 80 ? 6.394 2.110 -8.024 1.00 82.81 80 LEU A C 1
ATOM 632 O O . LEU A 1 80 ? 5.587 1.736 -7.178 1.00 82.81 80 LEU A O 1
ATOM 636 N N . LEU A 1 81 ? 6.892 3.347 -8.031 1.00 85.94 81 LEU A N 1
ATOM 637 C CA . LEU A 1 81 ? 6.549 4.357 -7.031 1.00 85.94 81 LEU A CA 1
ATOM 638 C C . LEU A 1 81 ? 5.050 4.674 -7.049 1.00 85.94 81 LEU A C 1
ATOM 640 O O . LEU A 1 81 ? 4.415 4.687 -5.993 1.00 85.94 81 LEU A O 1
ATOM 644 N N . LEU A 1 82 ? 4.469 4.874 -8.235 1.00 87.19 82 LEU A N 1
ATOM 645 C CA . LEU A 1 82 ? 3.026 5.081 -8.389 1.00 87.19 82 LEU A CA 1
ATOM 646 C C . LEU A 1 82 ? 2.231 3.872 -7.893 1.00 87.19 82 LEU A C 1
ATOM 648 O O . LEU A 1 82 ? 1.245 4.035 -7.170 1.00 87.19 82 LEU A O 1
ATOM 652 N N . LEU A 1 83 ? 2.690 2.664 -8.228 1.00 83.62 83 LEU A N 1
ATOM 653 C CA . LEU A 1 83 ? 2.082 1.428 -7.755 1.00 83.62 83 LEU A CA 1
ATOM 654 C C . LEU A 1 83 ? 2.102 1.371 -6.220 1.00 83.62 83 LEU A C 1
ATOM 656 O O . LEU A 1 83 ? 1.078 1.146 -5.586 1.00 83.62 83 LEU A O 1
ATOM 660 N N . LEU A 1 84 ? 3.238 1.658 -5.588 1.00 84.00 84 LEU A N 1
ATOM 661 C CA . LEU A 1 84 ? 3.351 1.668 -4.130 1.00 84.00 84 LEU A CA 1
ATOM 662 C C . LEU A 1 84 ? 2.475 2.745 -3.478 1.00 84.00 84 LEU A C 1
ATOM 664 O O . LEU A 1 84 ? 1.849 2.462 -2.455 1.00 84.00 84 LEU A O 1
ATOM 668 N N . MET A 1 85 ? 2.363 3.939 -4.070 1.00 87.56 85 MET A N 1
ATOM 669 C CA . MET A 1 85 ? 1.483 4.998 -3.556 1.00 87.56 85 MET A CA 1
ATOM 670 C C . MET A 1 85 ? 0.013 4.579 -3.542 1.00 87.56 85 MET A C 1
ATOM 672 O O . MET A 1 85 ? -0.673 4.763 -2.537 1.00 87.56 85 MET A O 1
ATOM 676 N N . ILE A 1 86 ? -0.468 3.982 -4.632 1.00 83.50 86 ILE A N 1
ATOM 677 C CA . ILE A 1 86 ? -1.844 3.481 -4.714 1.00 83.50 86 ILE A CA 1
ATOM 678 C C . ILE A 1 86 ? -2.072 2.386 -3.657 1.00 83.50 86 ILE A C 1
ATOM 680 O O . ILE A 1 86 ? -3.119 2.346 -3.012 1.00 83.50 86 ILE A O 1
ATOM 684 N N . ASN A 1 87 ? -1.077 1.527 -3.421 1.00 80.94 87 ASN A N 1
ATOM 685 C CA . ASN A 1 87 ? -1.188 0.425 -2.464 1.00 80.94 87 ASN A CA 1
ATOM 686 C C . ASN A 1 87 ? -1.248 0.968 -1.032 1.00 80.94 87 ASN A C 1
ATOM 688 O O . ASN A 1 87 ? -2.107 0.581 -0.239 1.00 80.94 87 ASN A O 1
ATOM 692 N N . ALA A 1 88 ? -0.389 1.946 -0.734 1.00 82.69 88 ALA A N 1
ATOM 693 C CA . ALA A 1 88 ? -0.386 2.668 0.530 1.00 82.69 88 ALA A CA 1
ATOM 694 C C . ALA A 1 88 ? -1.726 3.372 0.785 1.00 82.69 88 ALA A C 1
ATOM 696 O O . ALA A 1 88 ? -2.235 3.317 1.905 1.00 82.69 88 ALA A O 1
ATOM 697 N N . PHE A 1 89 ? -2.333 3.966 -0.246 1.00 84.94 89 PHE A N 1
ATOM 698 C CA . PHE A 1 89 ? -3.655 4.580 -0.146 1.00 84.94 89 PHE A CA 1
ATOM 699 C C . PHE A 1 89 ? -4.733 3.555 0.237 1.00 84.94 89 PHE A C 1
ATOM 701 O O . PHE A 1 89 ? -5.420 3.740 1.243 1.00 84.94 89 PHE A O 1
ATOM 708 N N . PHE A 1 90 ? -4.833 2.433 -0.486 1.00 79.88 90 PHE A N 1
ATOM 709 C CA . PHE A 1 90 ? -5.791 1.368 -0.160 1.00 79.88 90 PHE A CA 1
ATOM 710 C C . PHE A 1 90 ? -5.609 0.832 1.263 1.00 79.88 90 PHE A C 1
ATOM 712 O O . PHE A 1 90 ? -6.590 0.634 1.995 1.00 79.88 90 PHE A O 1
ATOM 719 N N . LEU A 1 91 ? -4.358 0.636 1.680 1.00 80.75 91 LEU A N 1
ATOM 720 C CA . LEU A 1 91 ? -4.029 0.151 3.013 1.00 80.75 91 LEU A CA 1
ATOM 721 C C . LEU A 1 91 ? -4.420 1.177 4.088 1.00 80.75 91 LEU A C 1
ATOM 723 O O . LEU A 1 91 ? -5.015 0.808 5.101 1.00 80.75 91 LEU A O 1
ATOM 727 N N . MET A 1 92 ? -4.160 2.466 3.858 1.00 83.50 92 MET A N 1
ATOM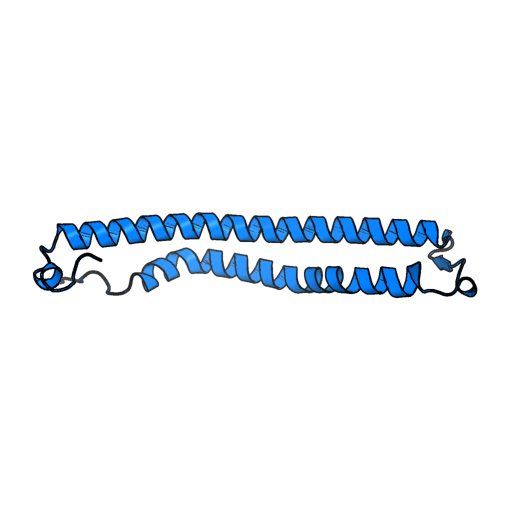 728 C CA . MET A 1 92 ? -4.506 3.549 4.783 1.00 83.50 92 MET A CA 1
ATOM 729 C C . MET A 1 92 ? -6.022 3.706 4.941 1.00 83.50 92 MET A C 1
ATOM 731 O O . MET A 1 92 ? -6.517 3.806 6.068 1.00 83.50 92 MET A O 1
ATOM 735 N N . THR A 1 93 ? -6.772 3.659 3.843 1.00 81.88 93 THR A N 1
ATOM 736 C CA . THR A 1 93 ? -8.239 3.689 3.848 1.00 81.88 93 THR A CA 1
ATOM 737 C C . THR A 1 93 ? -8.806 2.512 4.648 1.00 81.88 93 THR A C 1
ATOM 739 O O . THR A 1 93 ? -9.585 2.704 5.585 1.00 81.88 93 THR A O 1
ATOM 742 N N . THR A 1 94 ? -8.335 1.297 4.362 1.00 80.69 94 THR A N 1
ATOM 743 C CA . THR A 1 94 ? -8.713 0.058 5.067 1.00 80.69 94 THR A CA 1
ATOM 744 C C . THR A 1 94 ? -8.396 0.138 6.563 1.00 80.69 94 THR A C 1
ATOM 746 O O . THR A 1 94 ? -9.242 -0.177 7.406 1.00 80.69 94 THR A O 1
ATOM 749 N N . ASN A 1 95 ? -7.198 0.605 6.917 1.00 82.25 95 ASN A N 1
ATOM 750 C CA . ASN A 1 95 ? -6.765 0.735 8.306 1.00 82.25 95 ASN A CA 1
ATOM 751 C C . ASN A 1 95 ? -7.563 1.802 9.063 1.00 82.25 95 ASN A C 1
ATOM 753 O O . ASN A 1 95 ? -7.916 1.586 10.219 1.00 82.25 95 ASN A O 1
ATOM 757 N N . THR A 1 96 ? -7.933 2.906 8.414 1.00 84.88 96 THR A N 1
ATOM 758 C CA . THR A 1 96 ? -8.721 3.984 9.034 1.00 84.88 96 THR A CA 1
ATOM 759 C C . THR A 1 96 ? -10.129 3.517 9.400 1.00 84.88 96 THR A C 1
ATOM 761 O O . THR A 1 96 ? -10.582 3.732 10.529 1.00 84.88 96 THR A O 1
ATOM 764 N N . TYR A 1 97 ? -10.808 2.813 8.489 1.00 79.81 97 TYR A N 1
ATOM 765 C CA . TYR A 1 97 ? -12.135 2.258 8.770 1.00 79.81 97 TYR A CA 1
ATOM 766 C C . TYR A 1 97 ? -12.095 1.222 9.901 1.00 79.81 97 TYR A C 1
ATOM 768 O O . TYR A 1 97 ? -12.958 1.234 10.783 1.00 79.81 97 TYR A O 1
ATOM 776 N N . LYS A 1 98 ? -11.062 0.368 9.932 1.00 79.88 98 LYS A N 1
ATOM 777 C CA . LYS A 1 98 ? -10.857 -0.594 11.026 1.00 79.88 98 LYS A CA 1
ATOM 778 C C . LYS A 1 98 ? -10.566 0.102 12.362 1.00 79.88 98 LYS A C 1
AT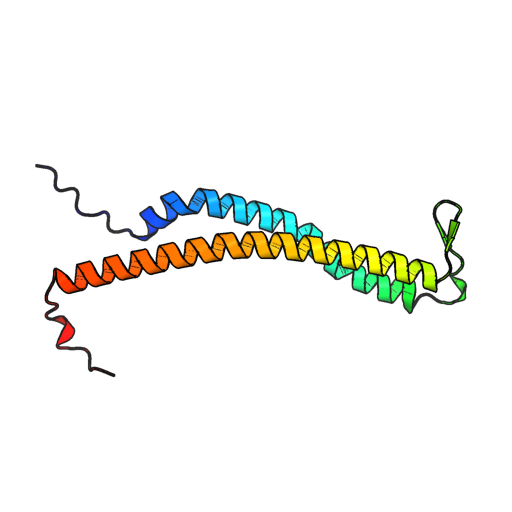OM 780 O O . LYS A 1 98 ? -11.151 -0.288 13.374 1.00 79.88 98 LYS A O 1
ATOM 785 N N . ASN A 1 99 ? -9.728 1.141 12.369 1.00 81.12 99 ASN A N 1
ATOM 786 C CA . ASN A 1 99 ? -9.350 1.888 13.576 1.00 81.12 99 ASN A CA 1
ATOM 787 C C . ASN A 1 99 ? -10.565 2.541 14.240 1.00 81.12 99 ASN A C 1
ATOM 789 O O . ASN A 1 99 ? -10.820 2.337 15.427 1.00 81.12 99 ASN A O 1
ATOM 793 N N . GLN A 1 100 ? -11.385 3.237 13.455 1.00 83.81 100 GLN A N 1
ATOM 794 C CA . GLN A 1 100 ? -12.567 3.918 13.973 1.00 83.81 100 GLN A CA 1
ATOM 795 C C . GLN A 1 100 ? -13.590 2.934 14.572 1.00 83.81 100 GLN A C 1
ATOM 797 O O . GLN A 1 100 ? -14.207 3.202 15.609 1.00 83.81 100 GLN A O 1
ATOM 802 N N . THR A 1 101 ? -13.772 1.775 13.938 1.00 79.94 101 THR A N 1
ATOM 803 C CA . THR A 1 101 ? -14.673 0.727 14.434 1.00 79.94 101 THR A CA 1
ATOM 804 C C . THR A 1 101 ? -14.125 0.057 15.700 1.00 79.94 101 THR A C 1
ATOM 806 O O . THR A 1 101 ? -14.887 -0.141 16.651 1.00 79.94 101 THR A O 1
ATOM 809 N N . SER A 1 102 ? -12.812 -0.184 15.781 1.00 79.44 102 SER A N 1
ATOM 810 C CA . SER A 1 102 ? -12.137 -0.707 16.981 1.00 79.44 102 SER A CA 1
ATOM 811 C C . SER A 1 102 ? -12.325 0.204 18.204 1.00 79.44 102 SER A C 1
ATOM 813 O O . SER A 1 102 ? -12.698 -0.250 19.294 1.00 79.44 102 SER A O 1
ATOM 815 N N . GLU A 1 103 ? -12.186 1.518 18.019 1.00 86.44 103 GLU A N 1
ATOM 816 C CA . GLU A 1 103 ? -12.399 2.499 19.088 1.00 86.44 103 GLU A CA 1
ATOM 817 C C . GLU A 1 103 ? -13.853 2.548 19.565 1.00 86.44 103 GLU A C 1
ATOM 819 O O . GLU A 1 103 ? -14.133 2.669 20.763 1.00 86.44 103 GLU A O 1
ATOM 824 N N . ARG A 1 104 ? -14.814 2.472 18.637 1.00 80.88 104 ARG A N 1
ATOM 825 C CA . ARG A 1 104 ? -16.246 2.445 18.978 1.00 80.88 104 ARG A CA 1
ATOM 826 C C . ARG A 1 104 ? -16.605 1.194 19.777 1.00 80.88 104 ARG A C 1
ATOM 828 O O . ARG A 1 104 ? -17.355 1.294 20.748 1.00 80.88 104 ARG A O 1
ATOM 835 N N . MET A 1 105 ? -16.066 0.037 19.400 1.00 76.81 105 MET A N 1
ATOM 836 C CA . MET A 1 105 ? -16.307 -1.224 20.105 1.00 76.81 105 MET A CA 1
ATOM 837 C C . MET A 1 105 ? -15.685 -1.226 21.501 1.00 76.81 105 MET A C 1
ATOM 839 O O . MET A 1 105 ? -16.363 -1.580 22.463 1.00 76.81 105 MET A O 1
ATOM 843 N N . THR A 1 106 ? -14.448 -0.745 21.633 1.00 82.62 106 THR A N 1
ATOM 844 C CA . THR A 1 106 ? -13.752 -0.656 22.927 1.00 82.62 106 THR A CA 1
ATOM 845 C C . THR A 1 106 ? -14.474 0.284 23.893 1.00 82.62 106 THR A C 1
ATOM 847 O O . THR A 1 106 ? -14.656 -0.047 25.067 1.00 82.62 106 THR A O 1
ATOM 850 N N . ARG A 1 107 ? -14.970 1.429 23.398 1.00 84.31 107 ARG A N 1
ATOM 851 C CA . ARG A 1 107 ? -15.806 2.340 24.195 1.00 84.31 107 ARG A CA 1
ATOM 852 C C . ARG A 1 107 ? -17.084 1.652 24.679 1.00 84.31 107 ARG A C 1
ATOM 854 O O . ARG A 1 107 ? -17.370 1.685 25.871 1.00 84.31 107 ARG A O 1
ATOM 861 N N . ARG A 1 108 ? -17.816 0.967 23.793 1.00 80.31 108 ARG A N 1
ATOM 862 C CA . ARG A 1 108 ? -19.041 0.222 24.155 1.00 80.31 108 ARG A CA 1
ATOM 863 C C . ARG A 1 108 ? -18.780 -0.898 25.165 1.00 80.31 108 ARG A C 1
ATOM 865 O O . ARG A 1 108 ? -19.553 -1.041 26.108 1.00 80.31 108 ARG A O 1
ATOM 872 N N . LEU A 1 109 ? -17.690 -1.652 25.005 1.00 79.25 109 LEU A N 1
ATOM 873 C CA . LEU A 1 109 ? -17.287 -2.705 25.941 1.00 79.25 109 LEU A CA 1
ATOM 874 C C . LEU A 1 109 ? -17.033 -2.141 27.342 1.00 79.25 109 LEU A C 1
ATOM 876 O O . LEU A 1 109 ? -17.550 -2.683 28.318 1.00 79.25 109 LEU A O 1
ATOM 880 N N . ARG A 1 110 ? -16.299 -1.023 27.436 1.00 84.12 110 ARG A N 1
ATOM 881 C CA . ARG A 1 110 ? -16.069 -0.333 28.712 1.00 84.12 110 ARG A CA 1
ATOM 882 C C . ARG A 1 110 ? -17.383 0.045 29.389 1.00 84.12 110 ARG A C 1
ATOM 884 O O . ARG A 1 110 ? -17.570 -0.303 30.550 1.00 84.12 110 ARG A O 1
ATOM 891 N N . TYR A 1 111 ? -18.317 0.677 28.677 1.00 82.62 111 TYR A N 1
ATOM 892 C CA . TYR A 1 111 ? -19.616 1.045 29.257 1.00 82.62 111 TYR A CA 1
ATOM 893 C C . TYR A 1 111 ? -20.404 -0.166 29.776 1.00 82.62 111 TYR A C 1
ATOM 895 O O . TYR A 1 111 ? -20.967 -0.097 30.868 1.00 82.62 111 TYR A O 1
ATOM 903 N N . MET A 1 112 ? -20.393 -1.289 29.048 1.00 77.06 112 MET A N 1
ATOM 904 C CA . MET A 1 112 ? -21.049 -2.525 29.495 1.00 77.06 112 MET A CA 1
ATOM 905 C C . MET A 1 112 ? -20.411 -3.108 30.762 1.00 77.06 112 MET A C 1
ATOM 907 O O . MET A 1 112 ? -21.129 -3.555 31.658 1.00 77.06 112 MET A O 1
ATOM 911 N N . LEU A 1 113 ? -19.078 -3.083 30.865 1.00 76.00 113 LEU A N 1
ATOM 912 C CA . LEU A 1 113 ? -18.365 -3.537 32.063 1.00 76.00 113 LEU A CA 1
ATOM 913 C C . LEU A 1 113 ? -18.680 -2.649 33.272 1.00 76.00 113 LEU A C 1
ATOM 915 O O . LEU A 1 113 ? -19.043 -3.175 34.322 1.00 76.00 113 LEU A O 1
ATOM 919 N N . TYR A 1 114 ? -18.632 -1.322 33.118 1.00 79.38 114 TYR A N 1
ATOM 920 C CA . TYR A 1 114 ? -18.962 -0.392 34.203 1.00 79.38 114 TYR A CA 1
ATOM 921 C C . TYR A 1 114 ? -20.403 -0.556 34.688 1.00 79.38 114 TYR A C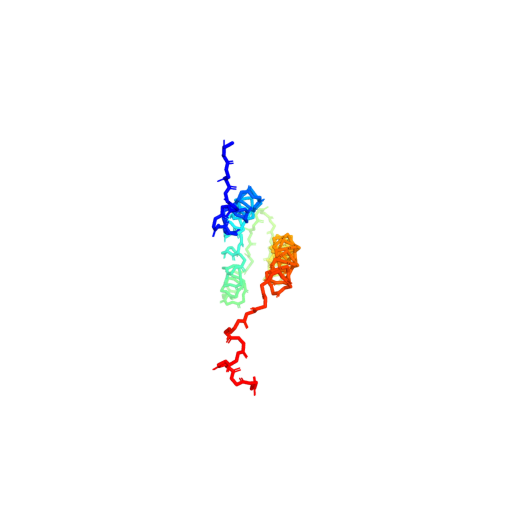 1
ATOM 923 O O . TYR A 1 114 ? -20.633 -0.651 35.890 1.00 79.38 114 TYR A O 1
ATOM 931 N N . GLN A 1 115 ? -21.371 -0.660 33.774 1.00 74.94 115 GLN A N 1
ATOM 932 C CA . GLN A 1 115 ? -22.769 -0.886 34.148 1.00 74.94 115 GLN A CA 1
ATOM 933 C C . GLN A 1 115 ? -22.964 -2.210 34.895 1.00 74.94 115 GLN A C 1
ATOM 935 O O . GLN A 1 115 ? -23.759 -2.265 35.830 1.00 74.94 115 GLN A O 1
ATOM 940 N N . ARG A 1 116 ? -22.239 -3.275 34.528 1.00 68.75 116 ARG A N 1
ATOM 941 C CA . ARG A 1 116 ? -22.325 -4.568 35.223 1.00 68.75 116 ARG A CA 1
ATOM 942 C C . ARG A 1 116 ? -21.669 -4.537 36.608 1.00 68.75 116 ARG A C 1
ATOM 944 O O . ARG A 1 116 ? -22.226 -5.129 37.525 1.00 68.75 116 ARG A O 1
ATOM 951 N N . ILE A 1 117 ? -20.554 -3.822 36.766 1.00 68.94 117 ILE A N 1
ATOM 952 C CA . ILE A 1 117 ? -19.877 -3.619 38.060 1.00 68.94 117 ILE A CA 1
ATOM 953 C C . ILE A 1 117 ? -20.731 -2.756 39.006 1.00 68.94 117 ILE A C 1
ATOM 955 O O . ILE A 1 117 ? -20.827 -3.058 40.188 1.00 68.94 117 ILE A O 1
ATOM 959 N N . LEU A 1 118 ? -21.399 -1.715 38.496 1.00 67.06 118 LEU A N 1
ATOM 960 C CA . LEU A 1 118 ? -22.232 -0.807 39.302 1.00 67.06 118 LEU A CA 1
ATOM 961 C C . LEU A 1 118 ? -23.591 -1.406 39.706 1.00 67.06 118 LEU A C 1
ATOM 963 O O . LEU A 1 118 ? -24.165 -0.987 40.706 1.00 67.06 118 LEU A O 1
ATOM 967 N N . ARG A 1 119 ? -24.129 -2.369 38.941 1.00 64.81 119 ARG A N 1
ATOM 968 C CA . ARG A 1 119 ? -25.453 -2.978 39.193 1.00 64.81 119 ARG A CA 1
ATOM 969 C C . ARG A 1 119 ? -25.397 -4.297 39.976 1.00 64.81 119 ARG A C 1
ATOM 971 O O . ARG A 1 119 ? -26.444 -4.790 40.380 1.00 64.81 119 ARG A O 1
ATOM 978 N N . PHE A 1 120 ? -24.204 -4.852 40.203 1.00 57.88 120 PHE A N 1
ATOM 979 C CA . PHE A 1 120 ? -23.973 -6.015 41.062 1.00 57.88 120 PHE A CA 1
ATOM 980 C C . PHE A 1 120 ? -22.786 -5.734 41.999 1.00 57.88 120 PHE A C 1
ATOM 982 O O . PHE 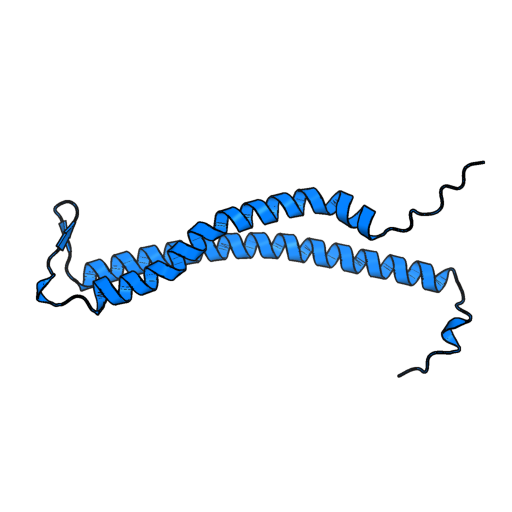A 1 120 ? -21.651 -5.737 41.521 1.00 57.88 120 PHE A O 1
ATOM 989 N N . PRO A 1 121 ? -22.986 -5.547 43.320 1.00 60.53 121 PRO A N 1
ATOM 990 C CA . PRO A 1 121 ? -21.886 -5.638 44.274 1.00 60.53 121 PRO A CA 1
ATOM 991 C C . PRO A 1 121 ? -21.378 -7.082 44.246 1.00 60.53 121 PRO A C 1
ATOM 993 O O . PRO A 1 121 ? -21.988 -7.968 44.831 1.00 60.53 121 PRO A O 1
ATOM 996 N N . LEU A 1 122 ? -20.314 -7.335 43.480 1.00 54.09 122 LEU A N 1
ATOM 997 C CA . LEU A 1 122 ? -19.664 -8.636 43.335 1.00 54.09 122 LEU A CA 1
ATOM 998 C C . LEU A 1 122 ? -19.182 -9.127 44.714 1.00 54.09 122 LEU A C 1
ATOM 1000 O O . LEU A 1 122 ? -18.141 -8.657 45.175 1.00 54.09 122 LEU A O 1
ATOM 1004 N N . PRO A 1 123 ? -19.796 -10.162 45.325 1.00 54.50 123 PRO A N 1
ATOM 1005 C CA . PRO A 1 123 ? -19.180 -10.874 46.449 1.00 54.50 123 PRO A CA 1
ATOM 1006 C C . PRO A 1 123 ? -17.886 -11.591 46.005 1.00 54.50 123 PRO A C 1
ATOM 1008 O O . PRO A 1 123 ? -17.119 -12.093 46.817 1.00 54.50 123 PRO A O 1
ATOM 1011 N N . HIS A 1 124 ? -17.623 -11.638 44.692 1.00 54.94 124 HIS A N 1
ATOM 1012 C CA . HIS A 1 124 ? -16.436 -12.234 44.087 1.00 54.94 124 HIS A CA 1
ATOM 1013 C C . HIS A 1 124 ? -15.199 -11.317 44.099 1.00 54.94 124 HIS A C 1
ATOM 1015 O O . HIS A 1 124 ? -14.086 -11.805 43.923 1.00 54.94 124 HIS A O 1
ATOM 1021 N N . PHE A 1 125 ? -15.360 -10.012 44.365 1.00 52.75 125 PHE A N 1
ATOM 1022 C CA . PHE A 1 125 ? -14.223 -9.091 44.535 1.00 52.75 125 PHE A CA 1
ATOM 1023 C C . PHE A 1 125 ? -13.480 -9.284 45.868 1.00 52.75 125 PHE A C 1
ATOM 1025 O O . PHE A 1 125 ? -12.459 -8.648 46.099 1.00 52.75 125 PHE A O 1
ATOM 1032 N N . GLN A 1 126 ? -13.953 -10.189 46.731 1.00 55.06 126 GLN A N 1
ATOM 1033 C CA . GLN A 1 126 ? -13.272 -10.567 47.971 1.00 55.06 126 GLN A CA 1
ATOM 1034 C C . GLN A 1 126 ? -12.265 -11.720 47.801 1.00 55.06 126 GLN A C 1
ATOM 1036 O O . GLN A 1 126 ? -11.656 -12.125 48.786 1.00 55.06 126 GLN A O 1
ATOM 1041 N N . ARG A 1 127 ? -12.084 -12.291 46.596 1.00 56.09 127 ARG A N 1
ATOM 1042 C CA . ARG A 1 127 ? -11.201 -13.465 46.399 1.00 56.09 127 ARG A CA 1
ATOM 1043 C C . ARG A 1 127 ? -10.055 -13.297 45.413 1.00 56.09 127 ARG A C 1
ATOM 1045 O O . ARG A 1 127 ? -9.270 -14.227 45.267 1.00 56.09 127 ARG A O 1
ATOM 1052 N N . VAL A 1 128 ? -9.919 -12.149 44.761 1.00 60.00 128 VAL A N 1
ATOM 1053 C CA . VAL A 1 128 ? -8.779 -11.901 43.870 1.00 60.00 128 VAL A CA 1
ATOM 1054 C C . VAL A 1 128 ? -7.990 -10.717 44.393 1.00 60.00 128 VAL A C 1
ATOM 1056 O O . VAL A 1 128 ? -8.473 -9.587 44.417 1.00 60.00 128 VAL A O 1
ATOM 1059 N N . SER A 1 129 ? -6.797 -11.054 44.885 1.00 49.16 129 SER A N 1
ATOM 1060 C CA . SER A 1 129 ? -5.772 -10.147 45.382 1.00 49.16 129 SER A CA 1
ATOM 1061 C C . SER A 1 129 ? -5.542 -9.022 44.383 1.00 49.16 129 SER A C 1
ATOM 1063 O O . SER A 1 129 ? -5.336 -9.276 43.198 1.00 49.16 129 SER A O 1
ATOM 1065 N N . GLN A 1 130 ? -5.574 -7.792 44.889 1.00 51.28 130 GLN A N 1
ATOM 1066 C CA . GLN A 1 130 ? -5.092 -6.614 44.181 1.00 51.28 130 GLN A CA 1
ATOM 1067 C C . GLN A 1 130 ? -3.603 -6.835 43.902 1.00 51.28 130 GLN A C 1
ATOM 1069 O O . GLN A 1 130 ? -2.800 -6.862 44.835 1.00 51.28 130 GLN A O 1
ATOM 1074 N N . GLY A 1 131 ? -3.273 -7.086 42.641 1.00 54.28 131 GLY A N 1
ATOM 1075 C CA . GLY A 1 131 ? -1.918 -7.169 42.110 1.00 54.28 131 GLY A CA 1
ATOM 1076 C C . GLY A 1 131 ? -1.869 -6.404 40.805 1.00 54.28 131 GLY A C 1
ATOM 1077 O O . GLY A 1 131 ? -2.832 -6.562 40.019 1.00 54.28 131 GLY A O 1
#

Radius of gyration: 27.62 Å; chains: 1; bounding box: 70×19×80 Å

Sequence (131 aa):
MGETGMDKNIYSFILRYSKTQQIVITLITLASFPFLYSALELPKIIVNDALKADHSAFPREIFGITFSQTSYLLALCLILLLLLMINAFFLMTTNTYKNQTSERMTRRLRYMLYQRILRFPLPHFQRVSQG

Foldseek 3Di:
DDPPDDPPCPPVVLCVPCVVVVVVLVVLVVVLVVLVVVLVCLVVCLCVVLVVDDPVVDQDQDVNDGDDSVNVSVVSVVVSVVSVVVSVVSVVVSVVSVVVSVVVSVVVVVVVVVVVCVVDVPPVVVPDDDD